Protein AF-A0A5D3BL93-F1 (afdb_monomer_lite)

S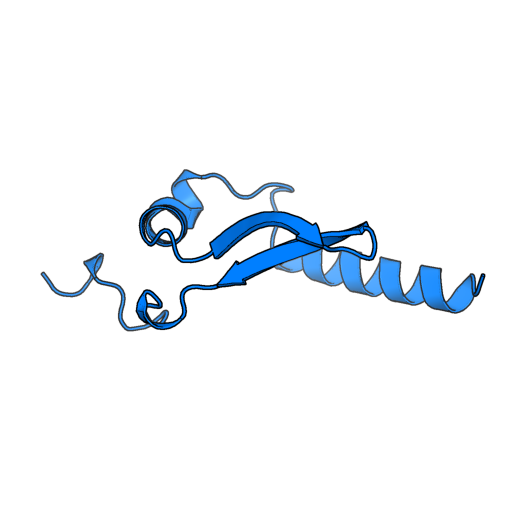tructure (mmCIF, N/CA/C/O backbone):
data_AF-A0A5D3BL93-F1
#
_entry.id   AF-A0A5D3BL93-F1
#
loop_
_atom_site.group_PDB
_atom_site.id
_atom_site.type_symbol
_atom_site.label_atom_id
_atom_site.label_alt_id
_atom_site.label_comp_id
_atom_site.label_asym_id
_atom_site.label_entity_id
_atom_site.label_seq_id
_atom_site.pdbx_PDB_ins_code
_atom_site.Cartn_x
_atom_site.Cartn_y
_atom_site.Cartn_z
_atom_site.occupancy
_atom_site.B_iso_or_equiv
_atom_site.auth_seq_id
_atom_site.auth_comp_id
_atom_site.auth_asym_id
_atom_site.auth_atom_id
_atom_site.pdbx_PDB_model_num
ATOM 1 N N . MET A 1 1 ? 14.023 1.682 -23.603 1.00 73.75 1 MET A N 1
ATOM 2 C CA . MET A 1 1 ? 12.813 1.233 -22.879 1.00 73.75 1 MET A CA 1
ATOM 3 C C . MET A 1 1 ? 12.831 -0.287 -22.922 1.00 73.75 1 MET A C 1
ATOM 5 O O . MET A 1 1 ? 12.801 -0.837 -24.011 1.00 73.75 1 MET A O 1
ATOM 9 N N . GLU A 1 2 ? 12.980 -0.957 -21.779 1.00 94.94 2 GLU A N 1
ATOM 10 C CA . GLU A 1 2 ? 13.180 -2.415 -21.731 1.00 94.94 2 GLU A CA 1
ATOM 11 C C . GLU A 1 2 ? 11.836 -3.155 -21.737 1.00 94.94 2 GLU A C 1
ATOM 13 O O . GLU A 1 2 ? 11.232 -3.363 -20.681 1.00 94.94 2 GLU A O 1
ATOM 18 N N . VAL A 1 3 ? 11.356 -3.548 -22.921 1.00 96.62 3 VAL A N 1
ATOM 19 C CA . VAL A 1 3 ? 10.042 -4.201 -23.103 1.00 96.62 3 VAL A CA 1
ATOM 20 C C . VAL A 1 3 ? 9.909 -5.450 -22.228 1.00 96.62 3 VAL A C 1
ATOM 22 O O . VAL A 1 3 ? 8.907 -5.614 -21.535 1.00 96.62 3 VAL A O 1
ATOM 25 N N . SER A 1 4 ? 10.949 -6.284 -22.163 1.00 97.06 4 SER A N 1
ATOM 26 C CA . SER A 1 4 ? 10.962 -7.494 -21.331 1.00 97.06 4 SER A CA 1
ATOM 27 C C . SER A 1 4 ? 10.804 -7.183 -19.839 1.00 97.06 4 SER A C 1
ATOM 29 O O . SER A 1 4 ? 10.094 -7.887 -19.117 1.00 97.06 4 SER A O 1
ATOM 31 N N . LYS A 1 5 ? 11.422 -6.093 -19.364 1.00 97.25 5 LYS A N 1
ATOM 32 C CA . LYS A 1 5 ? 11.278 -5.634 -17.977 1.00 97.25 5 LYS A CA 1
ATOM 33 C C . LYS A 1 5 ? 9.861 -5.128 -17.715 1.00 97.25 5 LYS A C 1
ATOM 35 O O . LYS A 1 5 ? 9.279 -5.485 -16.692 1.00 97.25 5 LYS A O 1
ATOM 40 N N . ALA A 1 6 ? 9.299 -4.345 -18.635 1.00 97.31 6 ALA A N 1
ATOM 41 C CA . ALA A 1 6 ? 7.934 -3.839 -18.530 1.00 97.31 6 ALA A CA 1
ATOM 42 C C . ALA A 1 6 ? 6.906 -4.982 -18.490 1.00 97.31 6 ALA A C 1
ATOM 44 O O . ALA A 1 6 ? 6.067 -5.014 -17.591 1.00 97.31 6 ALA A O 1
ATOM 45 N N . ALA A 1 7 ? 7.031 -5.969 -19.383 1.00 97.81 7 ALA A N 1
ATOM 46 C CA . ALA A 1 7 ? 6.176 -7.154 -19.406 1.00 97.81 7 ALA A CA 1
ATOM 47 C C . ALA A 1 7 ? 6.247 -7.935 -18.084 1.00 97.81 7 ALA A C 1
ATOM 49 O O . ALA A 1 7 ? 5.218 -8.286 -17.506 1.00 97.81 7 ALA A O 1
ATOM 50 N N . LYS A 1 8 ? 7.457 -8.139 -17.543 1.00 97.88 8 LYS A N 1
ATOM 51 C CA . LYS A 1 8 ? 7.646 -8.799 -16.243 1.00 97.88 8 LYS A CA 1
ATOM 52 C C . LYS A 1 8 ? 6.969 -8.035 -15.100 1.00 97.88 8 LYS A C 1
ATOM 54 O O . LYS A 1 8 ? 6.272 -8.652 -14.296 1.00 97.88 8 LYS A O 1
ATOM 59 N N . MET A 1 9 ? 7.150 -6.714 -15.029 1.00 98.06 9 MET A N 1
ATOM 60 C CA . MET A 1 9 ? 6.523 -5.877 -13.997 1.00 98.06 9 MET A CA 1
ATOM 61 C C . MET A 1 9 ? 4.998 -5.879 -14.108 1.00 98.06 9 MET A C 1
ATOM 63 O O . MET A 1 9 ? 4.315 -5.978 -13.092 1.00 98.06 9 MET A O 1
ATOM 67 N N . PHE A 1 10 ? 4.462 -5.837 -15.328 1.00 97.62 10 PHE A N 1
ATOM 68 C CA . PHE A 1 10 ? 3.024 -5.905 -15.562 1.00 97.62 10 PHE A CA 1
ATOM 69 C C . PHE A 1 10 ? 2.424 -7.229 -15.073 1.00 97.62 10 PHE A C 1
ATOM 71 O O . PHE A 1 10 ? 1.436 -7.223 -14.343 1.00 97.62 10 PHE A O 1
ATOM 78 N N . VAL A 1 11 ? 3.052 -8.366 -15.396 1.00 98.06 11 VAL A N 1
ATOM 79 C CA . VAL A 1 11 ? 2.598 -9.686 -14.924 1.00 98.06 11 VAL A CA 1
ATOM 80 C C . VAL A 1 11 ? 2.640 -9.776 -13.395 1.00 98.06 11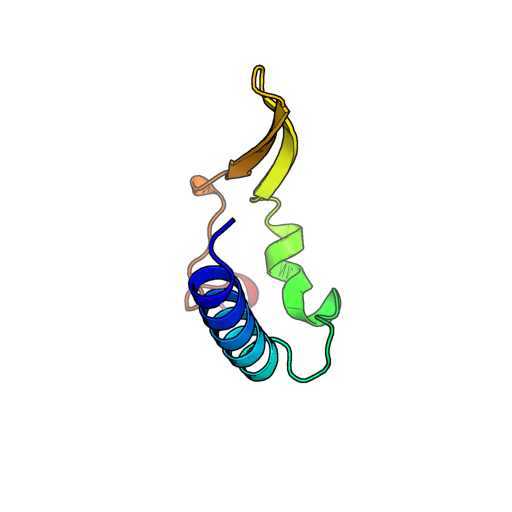 VAL A C 1
ATOM 82 O O . VAL A 1 11 ? 1.717 -10.320 -12.789 1.00 98.06 11 VAL A O 1
ATOM 85 N N . GLN A 1 12 ? 3.678 -9.231 -12.752 1.00 98.00 12 GLN A N 1
ATOM 86 C CA . GLN A 1 12 ? 3.765 -9.179 -11.287 1.00 98.00 12 GLN A CA 1
ATOM 87 C C . GLN A 1 12 ? 2.655 -8.316 -10.676 1.00 98.00 12 GLN A C 1
ATOM 89 O O . GLN A 1 12 ? 1.972 -8.762 -9.755 1.00 98.00 12 GLN A O 1
ATOM 94 N N . TRP A 1 13 ? 2.441 -7.116 -11.218 1.00 96.69 13 TRP A N 1
ATOM 95 C CA . TRP A 1 13 ? 1.370 -6.220 -10.791 1.00 96.69 13 TRP A CA 1
ATOM 96 C C . TRP A 1 13 ? -0.008 -6.874 -10.938 1.00 96.69 13 TRP A C 1
ATOM 98 O O . TRP A 1 13 ? -0.801 -6.822 -10.001 1.00 96.69 13 TRP A O 1
ATOM 108 N N . LYS A 1 14 ? -0.276 -7.551 -12.062 1.00 96.25 14 LYS A N 1
ATOM 109 C CA . LYS A 1 14 ? -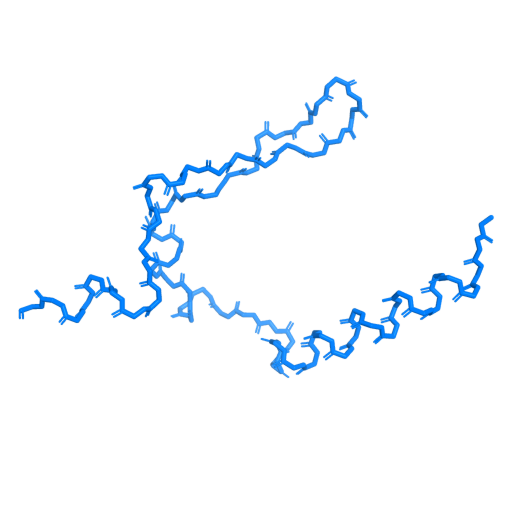1.557 -8.227 -12.308 1.00 96.25 14 LYS A CA 1
ATOM 110 C C . LYS A 1 14 ? -1.816 -9.336 -11.291 1.00 96.25 14 LYS A C 1
ATOM 112 O O . LYS A 1 14 ? -2.880 -9.350 -10.685 1.00 96.25 14 LYS A O 1
ATOM 117 N N . LYS A 1 15 ? -0.827 -10.203 -11.039 1.00 97.06 15 LYS A N 1
ATOM 118 C CA . LYS A 1 15 ? -0.933 -11.264 -10.020 1.00 97.06 15 LYS A CA 1
ATOM 119 C C . LYS A 1 15 ? -1.228 -10.696 -8.630 1.00 97.06 15 LYS A C 1
ATOM 121 O O . LYS A 1 15 ? -2.074 -11.226 -7.920 1.00 97.06 15 LYS A O 1
ATOM 126 N N . TRP A 1 16 ? -0.552 -9.610 -8.252 1.00 96.81 16 TRP A N 1
ATOM 127 C CA . TRP A 1 16 ? -0.801 -8.936 -6.979 1.00 96.81 16 TRP A CA 1
ATOM 128 C C . TRP A 1 16 ? -2.204 -8.319 -6.917 1.00 96.81 16 TRP A C 1
ATOM 130 O O . TRP A 1 16 ? -2.903 -8.509 -5.924 1.00 96.81 16 TRP A O 1
ATOM 140 N N . ARG A 1 17 ? -2.648 -7.627 -7.974 1.00 95.44 17 ARG A N 1
ATOM 141 C CA . ARG A 1 17 ? -3.997 -7.044 -8.050 1.00 95.44 17 ARG A CA 1
ATOM 142 C C . ARG A 1 17 ? -5.089 -8.101 -7.954 1.00 95.44 17 ARG A C 1
ATOM 144 O O . ARG A 1 17 ? -6.036 -7.888 -7.213 1.00 95.44 17 ARG A O 1
ATOM 151 N N . ASP A 1 18 ? -4.933 -9.230 -8.639 1.00 95.19 18 ASP A N 1
ATOM 152 C CA . ASP A 1 18 ? -5.915 -10.320 -8.608 1.00 95.19 18 ASP A CA 1
ATOM 153 C C . ASP A 1 18 ? -6.033 -10.944 -7.213 1.00 95.19 18 ASP A C 1
ATOM 155 O O . ASP A 1 18 ? -7.131 -11.279 -6.778 1.00 95.19 18 ASP A O 1
ATOM 159 N N . ALA A 1 19 ? -4.914 -11.052 -6.490 1.00 95.75 19 ALA A N 1
ATOM 160 C CA . ALA A 1 19 ? -4.895 -11.577 -5.127 1.00 95.75 19 ALA A CA 1
ATOM 161 C C . ALA A 1 19 ? -5.430 -10.583 -4.080 1.00 95.75 19 ALA A C 1
ATOM 163 O O . ALA A 1 19 ? -6.008 -11.000 -3.082 1.00 95.75 19 ALA A O 1
ATOM 164 N N . THR A 1 20 ? -5.210 -9.278 -4.272 1.00 91.94 20 THR A N 1
ATOM 165 C CA . THR A 1 20 ? -5.498 -8.250 -3.251 1.00 91.94 20 THR A CA 1
ATOM 166 C C . THR A 1 20 ? -6.792 -7.484 -3.481 1.00 91.94 20 THR A C 1
ATOM 168 O O . THR A 1 20 ? -7.372 -6.973 -2.528 1.00 91.94 20 THR A O 1
ATOM 171 N N . VAL A 1 21 ? -7.257 -7.397 -4.726 1.00 94.12 21 VAL A N 1
ATOM 172 C CA . VAL A 1 21 ? -8.462 -6.658 -5.115 1.00 94.12 21 VAL A CA 1
ATOM 173 C C . VAL A 1 21 ? -9.304 -7.524 -6.062 1.00 94.12 21 VAL A C 1
ATOM 175 O O . VAL A 1 21 ? -9.496 -7.167 -7.227 1.00 94.12 21 VAL A O 1
ATOM 178 N N . PRO A 1 22 ? -9.820 -8.676 -5.590 1.00 87.75 22 PRO A N 1
ATOM 179 C CA . PRO A 1 22 ? -10.503 -9.654 -6.441 1.00 87.75 22 PRO A CA 1
ATOM 180 C C . PRO A 1 22 ? -11.786 -9.106 -7.083 1.00 87.75 22 PRO A C 1
ATOM 182 O O . PRO A 1 22 ? -12.169 -9.537 -8.165 1.00 87.75 22 PRO A O 1
ATOM 185 N N . LYS A 1 23 ? -12.430 -8.113 -6.453 1.00 91.62 23 LYS A N 1
ATOM 186 C CA . LYS A 1 23 ? -13.613 -7.415 -6.989 1.00 91.62 23 LYS A CA 1
ATOM 187 C C . LYS A 1 23 ? -13.260 -6.310 -7.999 1.00 91.62 23 LYS A C 1
ATOM 189 O O . LYS A 1 23 ? -14.148 -5.644 -8.514 1.00 91.62 23 LYS A O 1
ATOM 194 N N . GLY A 1 24 ? -11.973 -6.055 -8.248 1.00 92.19 24 GLY A N 1
ATOM 195 C CA . GLY A 1 24 ? -11.481 -4.954 -9.086 1.00 92.19 24 GLY A CA 1
ATOM 196 C C . GLY A 1 24 ? -11.431 -3.588 -8.387 1.00 92.19 24 GLY A C 1
ATOM 197 O O . GLY A 1 24 ? -10.649 -2.727 -8.797 1.00 92.19 24 GLY A O 1
ATOM 198 N N . TYR A 1 25 ? -12.166 -3.415 -7.287 1.00 93.25 25 TYR A N 1
ATOM 199 C CA . TYR A 1 25 ? -12.155 -2.235 -6.422 1.00 93.25 25 TYR A CA 1
ATOM 200 C C . TYR A 1 25 ? -12.107 -2.629 -4.937 1.00 93.25 25 TYR A C 1
ATOM 202 O O . TYR A 1 25 ? -12.356 -3.783 -4.587 1.00 93.25 25 TYR A O 1
ATOM 210 N N . ILE A 1 26 ? 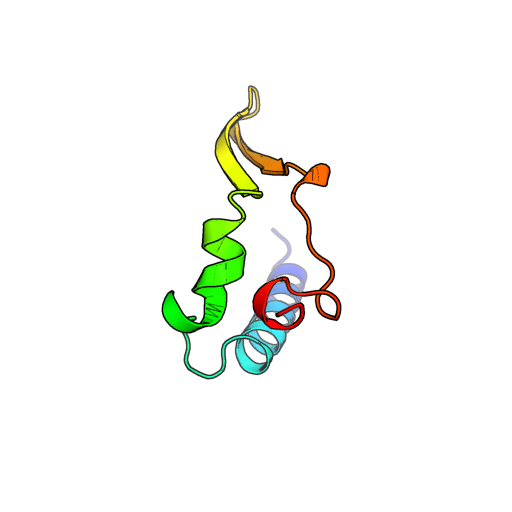-11.768 -1.659 -4.087 1.00 92.94 26 ILE A N 1
ATOM 211 C CA . ILE A 1 26 ? -11.861 -1.748 -2.625 1.00 92.94 26 ILE A CA 1
ATOM 212 C C . ILE A 1 26 ? -12.928 -0.734 -2.222 1.00 92.94 26 ILE A C 1
ATOM 214 O O . ILE A 1 26 ? -12.791 0.444 -2.554 1.00 92.94 26 ILE A O 1
ATOM 218 N N . ALA A 1 27 ? -14.011 -1.178 -1.589 1.00 93.69 27 ALA A N 1
ATOM 219 C CA . ALA A 1 27 ? -15.045 -0.265 -1.116 1.00 93.69 27 ALA A CA 1
ATOM 220 C C . ALA A 1 27 ? -14.523 0.546 0.077 1.00 93.69 27 ALA A C 1
ATOM 222 O O . ALA A 1 27 ? -13.802 0.012 0.915 1.00 93.69 27 ALA A O 1
ATOM 223 N N . GLU A 1 28 ? -14.927 1.812 0.212 1.00 93.62 28 GLU A N 1
ATOM 224 C CA . GLU A 1 28 ? -14.537 2.622 1.380 1.00 93.62 28 GLU A CA 1
ATOM 225 C C . GLU A 1 28 ? -14.985 1.982 2.700 1.00 93.62 28 GLU A C 1
ATOM 227 O O . GLU A 1 28 ? -14.251 2.020 3.683 1.00 93.62 28 GLU A O 1
ATOM 232 N N . SER A 1 29 ? -16.137 1.303 2.697 1.00 93.25 29 SER A N 1
ATOM 233 C CA . SER A 1 29 ? -16.635 0.537 3.843 1.00 93.25 29 SER A CA 1
ATOM 234 C C . SER A 1 29 ? -15.732 -0.638 4.241 1.00 93.25 29 SER A C 1
ATOM 236 O O . SER A 1 29 ? -15.793 -1.084 5.378 1.00 93.25 29 SER A O 1
ATOM 238 N N . GLU A 1 30 ? -14.903 -1.165 3.331 1.00 91.06 30 GLU A N 1
ATOM 239 C CA . GLU A 1 30 ? -13.934 -2.233 3.635 1.00 91.06 30 GLU A CA 1
ATOM 240 C C . GLU A 1 30 ? -12.667 -1.686 4.321 1.00 91.06 30 GLU A C 1
ATOM 242 O O . GLU A 1 30 ? -11.890 -2.460 4.876 1.00 91.06 30 GLU A O 1
ATOM 247 N N . VAL A 1 31 ? -12.442 -0.366 4.292 1.00 90.31 31 VAL A N 1
ATOM 248 C CA . VAL A 1 31 ? -11.222 0.295 4.798 1.00 90.31 31 VAL A CA 1
ATOM 249 C C . VAL A 1 31 ? -11.522 1.524 5.662 1.00 90.31 31 VAL A C 1
ATOM 251 O O . VAL A 1 31 ? -10.676 2.405 5.818 1.00 90.31 31 VAL A O 1
ATOM 254 N N . GLU A 1 32 ? -12.718 1.599 6.242 1.00 90.62 32 GLU A N 1
ATOM 255 C CA . GLU A 1 32 ? -13.198 2.784 6.956 1.00 90.62 32 GLU A CA 1
ATOM 256 C C . GLU A 1 32 ? -12.259 3.198 8.103 1.00 90.62 32 GLU A C 1
ATOM 258 O O . GLU A 1 32 ? -11.913 4.374 8.231 1.00 90.62 32 GLU A O 1
ATOM 263 N N . ASP A 1 33 ? -11.775 2.240 8.895 1.00 87.38 33 ASP A N 1
ATOM 264 C CA . ASP A 1 33 ? -10.865 2.505 10.018 1.00 87.38 33 ASP A CA 1
ATOM 265 C C . ASP A 1 33 ? -9.489 3.005 9.551 1.00 87.38 33 ASP A C 1
ATOM 267 O O . ASP A 1 33 ? -8.901 3.915 10.145 1.00 87.38 33 ASP A O 1
ATOM 271 N N . GLU A 1 34 ? -8.995 2.466 8.434 1.00 88.25 34 GLU A N 1
ATOM 272 C CA . GLU A 1 34 ? -7.739 2.887 7.808 1.00 88.25 34 GLU A CA 1
ATOM 273 C C . GLU A 1 34 ? -7.834 4.323 7.269 1.00 88.25 34 GLU A C 1
ATOM 275 O O . GLU A 1 34 ? -6.895 5.111 7.430 1.00 88.25 34 GLU A O 1
ATOM 280 N N . LEU A 1 35 ? -8.987 4.696 6.703 1.00 90.88 35 LEU A N 1
ATOM 281 C CA . LEU A 1 35 ? -9.280 6.062 6.263 1.00 90.88 35 LEU A CA 1
ATOM 282 C C . LEU A 1 35 ? -9.432 7.020 7.455 1.00 90.88 35 LEU A C 1
ATOM 284 O O . LEU A 1 35 ? -8.834 8.102 7.463 1.00 90.88 35 LEU A O 1
ATOM 288 N N . LYS A 1 36 ? -10.173 6.620 8.496 1.00 89.94 36 LYS A N 1
ATOM 289 C CA . LYS A 1 36 ? -10.379 7.403 9.729 1.00 89.94 36 LYS A CA 1
ATOM 290 C C . LYS A 1 36 ? -9.075 7.704 10.459 1.00 89.94 36 LYS A C 1
ATOM 292 O O . LYS A 1 36 ? -8.934 8.800 11.002 1.00 89.94 36 LYS A O 1
ATOM 297 N N . ALA A 1 37 ? -8.108 6.784 10.430 1.00 90.31 37 ALA A N 1
ATOM 298 C CA . ALA A 1 37 ? -6.803 6.977 11.059 1.00 90.31 37 ALA A CA 1
ATOM 299 C C . ALA A 1 37 ? -6.032 8.182 10.491 1.00 90.31 37 ALA A C 1
ATOM 301 O O . ALA A 1 37 ? -5.150 8.713 11.171 1.00 90.31 37 ALA A O 1
ATOM 302 N N . LYS A 1 38 ? -6.353 8.634 9.263 1.00 92.44 38 LYS A N 1
ATOM 303 C CA . LYS A 1 38 ? -5.763 9.826 8.625 1.00 92.44 38 LYS A CA 1
ATOM 304 C C . LYS A 1 38 ? -4.240 9.851 8.788 1.00 92.44 38 LYS A C 1
ATOM 306 O O . LYS A 1 38 ? -3.658 10.815 9.299 1.00 92.44 38 LYS A O 1
ATOM 311 N N . LYS A 1 39 ? -3.613 8.728 8.430 1.00 93.56 39 LYS A N 1
ATOM 312 C CA . LYS A 1 39 ? -2.178 8.470 8.614 1.00 93.56 39 LYS A CA 1
ATOM 313 C C . LYS A 1 39 ? -1.370 8.548 7.317 1.00 93.56 39 LYS A C 1
ATOM 315 O O . LYS A 1 39 ? -0.148 8.509 7.384 1.00 93.56 39 LYS A O 1
ATOM 320 N N . ILE A 1 40 ? -2.023 8.691 6.161 1.00 94.56 40 ILE A N 1
ATOM 321 C CA . ILE A 1 40 ? -1.383 8.829 4.844 1.00 94.56 40 ILE A CA 1
ATOM 322 C C . ILE A 1 40 ? -2.033 9.996 4.093 1.00 94.56 40 ILE A C 1
ATOM 324 O O . ILE A 1 40 ? -3.257 10.083 4.043 1.00 94.56 40 ILE A O 1
ATOM 328 N N . PHE A 1 41 ? -1.223 10.877 3.502 1.00 94.38 41 PHE A N 1
ATOM 329 C CA . PHE A 1 41 ? -1.680 12.025 2.712 1.00 94.38 41 PHE A CA 1
ATOM 330 C C . PHE A 1 41 ? -0.845 12.184 1.444 1.00 94.38 41 PHE A C 1
ATOM 332 O O . PHE A 1 41 ? 0.367 11.984 1.478 1.00 94.38 41 PHE A O 1
ATOM 339 N N . LEU A 1 42 ? -1.470 12.611 0.348 1.00 95.19 42 LEU A N 1
ATOM 340 C CA . LEU A 1 42 ? -0.777 13.036 -0.868 1.00 95.19 42 LEU A CA 1
ATOM 341 C C . LEU A 1 42 ? -0.704 14.569 -0.874 1.00 95.19 42 LEU A C 1
ATOM 343 O O . LEU A 1 42 ? -1.736 15.228 -0.947 1.00 95.19 42 LEU A O 1
ATOM 347 N N . GLN A 1 43 ? 0.495 15.141 -0.758 1.00 90.44 43 GLN A N 1
ATOM 348 C CA . GLN A 1 43 ? 0.691 16.577 -0.498 1.00 90.44 43 GLN A CA 1
ATOM 349 C C . GLN A 1 43 ? 1.173 17.373 -1.729 1.00 90.44 43 GLN A C 1
ATOM 351 O O . GLN A 1 43 ? 1.726 18.462 -1.597 1.00 90.44 43 GLN A O 1
ATOM 356 N N . GLY A 1 44 ? 0.969 16.844 -2.936 1.00 92.38 44 GLY A N 1
ATOM 357 C CA . GLY A 1 44 ? 1.382 17.490 -4.186 1.00 92.38 44 GLY A CA 1
ATOM 358 C C . GLY A 1 44 ? 2.725 16.982 -4.710 1.00 92.38 44 GLY A C 1
ATOM 359 O O . GLY A 1 44 ? 3.062 15.814 -4.522 1.00 92.38 44 GLY A O 1
ATOM 360 N N . MET A 1 45 ? 3.465 17.838 -5.418 1.00 96.81 45 MET A N 1
ATOM 361 C CA . MET A 1 45 ? 4.671 17.463 -6.165 1.00 96.81 45 MET A CA 1
ATOM 362 C C . MET A 1 45 ? 5.937 18.004 -5.499 1.00 96.81 45 MET A C 1
ATOM 364 O O . MET A 1 45 ? 5.977 19.134 -5.021 1.00 96.81 45 MET A O 1
ATOM 368 N N . SER A 1 46 ? 6.996 17.201 -5.495 1.00 95.44 46 SER A N 1
ATOM 369 C CA . SER A 1 46 ? 8.337 17.626 -5.086 1.00 95.44 46 SER A 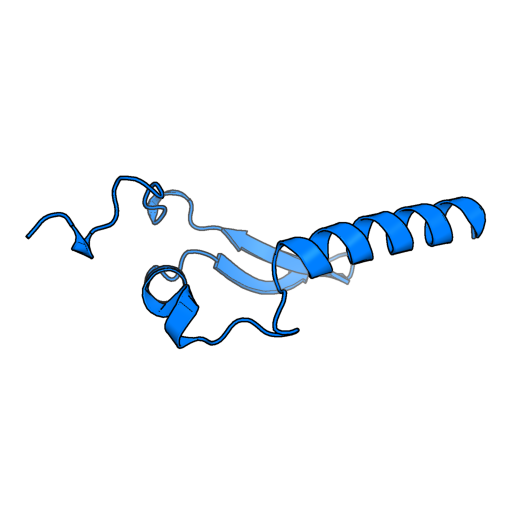CA 1
ATOM 370 C C . SER A 1 46 ? 8.973 18.555 -6.124 1.00 95.44 46 SER A C 1
ATOM 372 O O . SER A 1 46 ? 8.502 18.665 -7.255 1.00 95.44 46 SER A O 1
ATOM 374 N N . ILE A 1 47 ? 10.121 19.150 -5.780 1.00 96.75 47 ILE A N 1
ATOM 375 C CA . ILE A 1 47 ? 10.933 19.976 -6.698 1.00 96.75 47 ILE A CA 1
ATOM 376 C C . ILE A 1 47 ? 11.258 19.225 -8.004 1.00 96.75 47 ILE A C 1
ATOM 378 O O . ILE A 1 47 ? 11.347 19.826 -9.069 1.00 96.75 47 ILE A O 1
ATOM 382 N N . LYS A 1 48 ? 11.392 17.893 -7.939 1.00 96.75 48 LYS A N 1
ATOM 383 C CA . LYS A 1 48 ? 11.648 17.028 -9.101 1.00 96.75 48 LYS A CA 1
ATOM 384 C C . LYS A 1 48 ? 10.374 16.556 -9.814 1.00 96.75 48 LYS A C 1
ATOM 386 O O . LYS A 1 48 ? 10.446 15.614 -10.593 1.00 96.75 48 LYS A O 1
ATOM 391 N N . GLN A 1 49 ? 9.222 17.165 -9.535 1.00 96.31 49 GLN A N 1
ATOM 392 C CA . GLN A 1 49 ? 7.922 16.783 -10.096 1.00 96.31 49 GLN A CA 1
ATOM 393 C C . GLN A 1 49 ? 7.556 15.313 -9.827 1.00 96.31 49 GLN A C 1
ATOM 395 O O . GLN A 1 49 ? 6.986 14.628 -10.671 1.00 96.31 49 GLN A O 1
ATOM 400 N N . LEU A 1 50 ? 7.880 14.818 -8.630 1.00 96.19 50 LEU A N 1
ATOM 401 C CA . LEU A 1 50 ? 7.437 13.504 -8.152 1.00 96.19 50 LEU A CA 1
ATOM 402 C C . LEU A 1 50 ? 6.356 13.680 -7.079 1.00 96.19 50 LEU A C 1
ATOM 404 O O . LEU A 1 50 ? 6.575 14.517 -6.196 1.00 96.19 50 LEU A O 1
ATOM 408 N N . PRO A 1 51 ? 5.254 12.905 -7.099 1.00 97.06 51 PRO A N 1
ATOM 409 C CA . PRO A 1 51 ? 4.228 12.968 -6.062 1.00 97.06 51 PRO A CA 1
ATOM 410 C C . PRO A 1 51 ? 4.804 12.702 -4.666 1.00 97.06 51 PRO A C 1
ATOM 412 O O . PRO A 1 51 ? 5.596 11.778 -4.478 1.00 97.06 51 PRO A O 1
ATOM 415 N N . VAL A 1 52 ? 4.397 13.505 -3.683 1.00 96.88 52 VAL A N 1
ATOM 416 C CA . VAL A 1 52 ? 4.859 13.423 -2.293 1.00 96.88 52 VAL A CA 1
ATOM 417 C C . VAL A 1 52 ? 3.769 12.811 -1.429 1.00 96.88 52 VAL A C 1
ATOM 419 O O . VAL A 1 52 ? 2.687 13.378 -1.276 1.00 96.88 52 VAL A O 1
ATOM 422 N N . MET A 1 53 ? 4.083 11.665 -0.832 1.00 96.62 53 MET A N 1
ATOM 423 C CA . MET A 1 53 ? 3.241 11.013 0.162 1.00 96.62 53 MET A CA 1
ATOM 424 C C . MET A 1 53 ? 3.804 11.269 1.563 1.00 96.62 53 MET A C 1
ATOM 426 O O . MET A 1 53 ? 4.956 10.939 1.839 1.00 96.62 53 MET A O 1
ATOM 430 N N . ILE A 1 54 ? 2.986 11.826 2.452 1.00 95.81 54 ILE A N 1
ATOM 431 C CA . ILE A 1 54 ? 3.285 11.958 3.880 1.00 95.81 54 ILE A CA 1
ATOM 432 C C . ILE A 1 54 ? 2.672 10.777 4.619 1.00 95.81 54 ILE A C 1
ATOM 434 O O . ILE A 1 54 ? 1.482 10.503 4.469 1.00 95.81 54 ILE A O 1
ATOM 438 N N . VAL A 1 55 ? 3.472 10.133 5.469 1.00 95.62 55 VAL A N 1
ATOM 439 C CA . VAL A 1 55 ? 3.023 9.069 6.372 1.00 95.62 55 VAL A CA 1
ATOM 440 C C . VAL A 1 55 ? 3.233 9.509 7.818 1.00 95.62 55 VAL A C 1
ATOM 442 O O . VAL A 1 55 ? 4.355 9.761 8.250 1.00 95.62 55 VAL A O 1
ATOM 445 N N . ILE A 1 56 ? 2.145 9.584 8.579 1.00 95.38 56 ILE A N 1
ATOM 446 C CA . ILE A 1 56 ? 2.148 9.910 10.004 1.00 95.38 56 ILE A CA 1
ATOM 447 C C . ILE A 1 56 ? 2.201 8.595 10.791 1.00 95.38 56 ILE A C 1
ATOM 449 O O . ILE A 1 56 ? 1.176 8.034 11.177 1.00 95.38 56 ILE A O 1
ATOM 453 N N . ALA A 1 57 ? 3.414 8.076 10.991 1.00 92.69 57 ALA A N 1
ATOM 454 C CA . ALA A 1 57 ? 3.631 6.730 11.527 1.00 92.69 57 ALA A CA 1
ATOM 455 C C . ALA A 1 57 ? 3.094 6.525 12.956 1.00 92.69 57 ALA A C 1
ATOM 457 O O . ALA A 1 57 ? 2.635 5.435 13.277 1.00 92.69 57 ALA A O 1
ATOM 458 N N . ASN A 1 58 ? 3.078 7.561 13.803 1.00 91.69 58 ASN A N 1
ATOM 459 C CA . ASN A 1 58 ? 2.557 7.451 15.173 1.00 91.69 58 ASN A CA 1
ATOM 460 C C . ASN A 1 58 ? 1.025 7.280 15.249 1.00 91.69 58 ASN A C 1
ATOM 462 O O . ASN A 1 58 ? 0.508 6.977 16.318 1.00 91.69 58 ASN A O 1
ATOM 466 N N . ARG A 1 59 ? 0.300 7.452 14.133 1.00 90.38 59 ARG A N 1
ATOM 467 C CA . ARG A 1 59 ? -1.137 7.144 14.006 1.00 90.38 59 ARG A CA 1
ATOM 468 C C . ARG A 1 59 ? -1.394 5.712 13.519 1.00 90.38 59 ARG A C 1
ATOM 470 O O . ARG A 1 59 ? -2.527 5.365 13.190 1.00 90.38 59 ARG A O 1
ATOM 477 N N . HIS A 1 60 ? -0.355 4.887 13.388 1.00 87.94 60 HIS A N 1
ATOM 478 C CA . HIS A 1 60 ? -0.496 3.499 12.967 1.00 87.94 60 HIS A CA 1
ATOM 479 C C . HIS A 1 60 ? -1.028 2.622 14.106 1.00 87.94 60 HIS A C 1
ATOM 481 O O . HIS A 1 60 ? -0.419 2.543 15.169 1.00 87.94 60 HIS A O 1
ATOM 487 N N . PHE A 1 61 ? -2.118 1.905 13.830 1.00 84.62 61 PHE A N 1
ATOM 488 C CA . PHE A 1 61 ? -2.587 0.785 14.639 1.00 84.62 61 PHE A CA 1
ATOM 489 C C . PHE A 1 61 ? -2.178 -0.519 13.970 1.00 84.62 61 PHE A C 1
ATOM 491 O O . PHE A 1 61 ? -2.359 -0.688 12.761 1.00 84.62 61 PHE A O 1
ATOM 498 N N . HIS A 1 62 ? -1.616 -1.429 14.760 1.00 82.75 62 HIS A N 1
ATOM 499 C CA . HIS A 1 62 ? -1.250 -2.751 14.278 1.00 82.75 62 HIS A CA 1
ATOM 500 C C . HIS A 1 62 ? -2.516 -3.534 13.893 1.00 82.75 62 HIS A C 1
ATOM 502 O O . HIS A 1 62 ? -3.549 -3.410 14.547 1.00 82.75 62 HIS A O 1
ATOM 508 N N . SER A 1 63 ? -2.445 -4.381 12.862 1.00 78.44 63 SER A N 1
ATOM 509 C CA . SER A 1 63 ? -3.621 -5.101 12.338 1.00 78.44 63 SER A CA 1
ATOM 510 C C . SER A 1 63 ? -4.278 -6.050 13.345 1.00 78.44 63 SER A C 1
ATOM 512 O O . SER A 1 63 ? -5.460 -6.346 13.227 1.00 78.44 63 SER A O 1
ATOM 514 N N . LYS A 1 64 ? -3.525 -6.511 14.350 1.00 79.19 64 LYS A N 1
ATOM 515 C CA . LYS A 1 64 ? -4.028 -7.344 15.457 1.00 79.19 64 LYS A CA 1
ATOM 516 C C . LYS A 1 64 ? -4.414 -6.551 16.707 1.00 79.19 64 LYS A C 1
ATOM 518 O O . LYS A 1 64 ? -4.727 -7.154 17.723 1.00 79.19 64 LYS A O 1
ATOM 523 N N . ASP A 1 65 ? -4.348 -5.225 16.646 1.00 77.38 65 ASP A N 1
ATOM 524 C CA . ASP A 1 65 ? -4.552 -4.335 17.790 1.00 77.38 65 ASP A CA 1
ATOM 525 C C . ASP A 1 65 ? -5.547 -3.213 17.461 1.00 77.38 65 ASP A C 1
ATOM 527 O O . ASP A 1 65 ? -5.390 -2.061 17.871 1.00 77.38 65 ASP A O 1
ATOM 531 N N . GLN A 1 66 ? -6.554 -3.536 16.647 1.00 73.44 66 GLN A N 1
ATOM 532 C CA . GLN A 1 66 ? -7.529 -2.553 16.192 1.00 73.44 66 GLN A CA 1
ATOM 533 C C . GLN A 1 66 ? -8.410 -2.073 17.348 1.00 73.44 66 GLN A C 1
ATOM 535 O O . GLN A 1 66 ? -8.877 -2.858 18.175 1.00 73.44 66 GLN A O 1
ATOM 540 N N . LEU A 1 67 ? -8.657 -0.762 17.372 1.00 69.31 67 LEU A N 1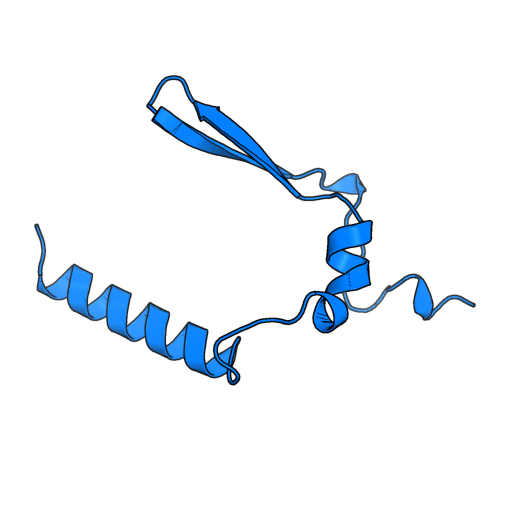
ATOM 541 C CA . LEU A 1 67 ? -9.416 -0.084 18.424 1.00 69.31 67 LEU A CA 1
ATOM 542 C C . LEU A 1 67 ? -10.835 -0.647 18.594 1.00 69.31 67 LEU A C 1
ATOM 544 O O . LEU A 1 67 ? -11.311 -0.710 19.724 1.00 69.31 67 LEU A O 1
ATOM 548 N N . GLN A 1 68 ? -11.481 -1.113 17.517 1.00 71.50 68 GLN A N 1
ATOM 549 C CA . GLN A 1 68 ? -12.823 -1.706 17.594 1.00 71.50 68 GLN A CA 1
ATOM 550 C C . GLN A 1 68 ? -12.908 -2.972 18.457 1.00 71.50 68 GLN A C 1
ATOM 552 O O . GLN A 1 68 ? -13.998 -3.337 18.882 1.00 71.50 68 GLN A O 1
ATOM 557 N N . PHE A 1 69 ? -11.784 -3.637 18.740 1.00 68.94 69 PHE A N 1
ATOM 558 C CA . PHE A 1 69 ? -11.752 -4.865 19.540 1.00 68.94 69 PHE A CA 1
ATOM 559 C C . PHE A 1 69 ? -11.398 -4.634 21.015 1.00 68.94 69 PHE A C 1
ATOM 561 O O . PHE A 1 69 ? -11.282 -5.601 21.763 1.00 68.94 69 PHE A O 1
ATOM 568 N N . LYS A 1 70 ? -11.215 -3.379 21.447 1.00 65.75 70 LYS A N 1
ATOM 569 C CA . LYS A 1 70 ? -10.811 -3.016 22.820 1.00 65.75 70 LYS A CA 1
ATOM 570 C C . LYS A 1 70 ? -11.949 -2.419 23.662 1.00 65.75 70 LYS A C 1
ATOM 572 O O . LYS A 1 70 ? -11.684 -1.587 24.526 1.00 65.75 70 LYS A O 1
ATOM 577 N N . SER A 1 71 ? -13.194 -2.794 23.358 1.00 58.00 71 SER A N 1
ATOM 578 C CA . SER A 1 71 ? -14.397 -2.352 24.091 1.00 58.00 71 SER A CA 1
ATOM 579 C C . SER A 1 71 ? -14.494 -2.975 25.479 1.00 58.00 71 SER A C 1
ATOM 581 O O . SER A 1 71 ? -14.103 -4.156 25.607 1.00 58.00 71 SER A O 1
#

pLDDT: mean 90.72, std 8.7, range [58.0, 98.06]

Sequence (71 aa):
MEVSKAAKMFVQWKKWRDATVPKGYIAESEVEDELKAKKIFLQGMSIKQLPVMIVIANRHFHSKDQLQFKS

Organism: Cucumis melo var. makuwa (NCBI:txid1194695)

Secondary structure (DSSP, 8-state):
--HHHHHHHHHHHHHHHHHH-TTSS--GGGSHHHHHTT-EEEEEE-TTS-EEEEE-GGGPPPTTS-GGG--

Foldseek 3Di:
DDPVVVVVVVVVVVVVCCVPPVVNDDDCVNCVQVVVLVQWDFDAADPVRHIDIGGNPVSDDDPVGDPVVVD

Radius of gyration: 16.99 Å; chains: 1; bounding box: 30×32×47 Å